Protein AF-A0A6P6AB19-F1 (afdb_monomer_lite)

Secondary structure (DSSP, 8-state):
--TTSTT-TT-HHHHHHHHHHHHHHHHTT--SS----HHHHHHHHHHHHHHHHHHHHTT--

Radius of gyration: 14.24 Å; chains: 1; bounding box: 34×23×42 Å

Foldseek 3Di:
DPPPLVPPLPPLPPVLVVVLVVLVVVCVPPPVPPRDCVVSVVVSVVSVCVNCVVVVVVPPD

Sequence (61 aa):
MVSFCENSVSRPKYLVTAYLQACVKRIQGDESGHKHCTGQYFDYWSCIDKCVAPSLFSKLK

InterPro domains:
  IPR003422 Cytochrome b-c1 complex, subunit 6 [PTHR15336] (17-61)
  IPR023184 Ubiquinol-cytochrome C reductase hinge domain [PF02320] (18-61)
  IPR036811 Ubiquinol-cytochrome C reductase hinge domain superfamily [G3DSA:1.10.287.20] (3-61)
  IPR036811 Ubiquinol-cytochrome C reductase hinge domain superfamily [SSF81531] (17-61)

pLDDT: mean 77.35, std 14.66, range [38.59, 92.56]

Structure (mmCIF, N/CA/C/O backbone):
data_AF-A0A6P6AB19-F1
#
_entry.id   AF-A0A6P6AB19-F1
#
loop_
_atom_site.group_PDB
_atom_site.id
_atom_site.type_symbol
_atom_site.label_atom_id
_atom_site.label_alt_id
_atom_site.label_comp_id
_atom_site.label_asym_id
_atom_site.label_entity_id
_atom_site.label_seq_id
_atom_site.pdbx_PDB_ins_code
_atom_site.Cartn_x
_atom_site.Cartn_y
_atom_site.Cartn_z
_atom_site.occupancy
_atom_site.B_iso_or_equiv
_atom_site.auth_seq_id
_atom_site.auth_comp_id
_atom_site.auth_asym_id
_atom_site.auth_atom_id
_atom_site.pdbx_PDB_model_num
ATOM 1 N N . MET A 1 1 ? -0.278 14.371 -1.838 1.00 38.59 1 MET A N 1
ATOM 2 C CA . MET A 1 1 ? -1.216 14.026 -0.752 1.00 38.59 1 MET A CA 1
ATOM 3 C C . MET A 1 1 ? -2.495 13.532 -1.413 1.00 38.59 1 MET A C 1
ATOM 5 O O . MET A 1 1 ? -3.287 14.344 -1.868 1.00 38.59 1 MET A O 1
ATOM 9 N N . VAL A 1 2 ? -2.628 12.227 -1.655 1.00 48.69 2 VAL A N 1
ATOM 10 C CA . VAL A 1 2 ? -3.778 11.697 -2.402 1.00 48.69 2 VAL A CA 1
ATOM 11 C C . VAL A 1 2 ? -4.948 11.533 -1.421 1.00 48.69 2 VAL A C 1
ATOM 13 O O . VAL A 1 2 ? -5.046 10.532 -0.721 1.00 48.69 2 VAL A O 1
ATOM 16 N N . SER A 1 3 ? -5.820 12.546 -1.357 1.00 49.09 3 SER A N 1
ATOM 17 C CA . SER A 1 3 ? -7.002 12.686 -0.477 1.00 49.09 3 SER A CA 1
ATOM 18 C C . SER A 1 3 ? -8.131 11.659 -0.689 1.00 49.09 3 SER A C 1
ATOM 20 O O . SER A 1 3 ? -9.293 11.929 -0.399 1.00 49.09 3 SER A O 1
ATOM 22 N N . PHE A 1 4 ? -7.846 10.464 -1.206 1.00 51.66 4 PHE A N 1
ATOM 23 C CA . PHE A 1 4 ? -8.904 9.528 -1.599 1.00 51.66 4 PHE A CA 1
ATOM 24 C C . PHE A 1 4 ? -9.505 8.722 -0.439 1.00 51.66 4 PHE A C 1
ATOM 26 O O . PHE A 1 4 ? -10.657 8.293 -0.527 1.00 51.66 4 PHE A O 1
ATOM 33 N N . CYS A 1 5 ? -8.766 8.541 0.657 1.00 55.66 5 CYS A N 1
ATOM 34 C CA . CYS A 1 5 ? -9.220 7.705 1.770 1.00 55.66 5 CYS A CA 1
ATOM 35 C C . CYS A 1 5 ? -10.008 8.467 2.855 1.00 55.66 5 CYS A C 1
ATOM 37 O O . CYS A 1 5 ? -10.635 7.852 3.712 1.00 55.66 5 CYS A O 1
ATOM 39 N N . GLU A 1 6 ? -10.034 9.800 2.822 1.00 53.28 6 GLU A N 1
ATOM 40 C CA . GLU A 1 6 ? -10.681 10.595 3.879 1.00 53.28 6 GLU A CA 1
ATOM 41 C C . GLU A 1 6 ? -12.219 10.513 3.852 1.00 53.28 6 GLU A C 1
ATOM 43 O O . GLU A 1 6 ? -12.855 10.794 4.859 1.00 53.28 6 GLU A O 1
ATOM 48 N N . ASN A 1 7 ? -12.828 10.063 2.745 1.00 52.44 7 ASN A N 1
ATOM 49 C CA . ASN A 1 7 ? -14.291 10.059 2.568 1.00 52.44 7 ASN A CA 1
ATOM 50 C C . ASN A 1 7 ? -14.900 8.693 2.187 1.00 52.44 7 ASN A C 1
ATOM 52 O O . ASN A 1 7 ? -16.079 8.616 1.847 1.00 52.44 7 ASN A O 1
ATOM 56 N N . SER A 1 8 ? -14.125 7.601 2.198 1.00 52.19 8 SER A N 1
ATOM 57 C CA . SER A 1 8 ? -14.521 6.339 1.545 1.00 52.19 8 SER A CA 1
ATOM 58 C C . SER A 1 8 ? -14.312 5.077 2.393 1.00 52.19 8 SER A C 1
ATOM 60 O O . SER A 1 8 ? -14.029 4.005 1.859 1.00 52.19 8 SER A O 1
ATOM 62 N N . VAL A 1 9 ? -14.557 5.163 3.708 1.00 56.41 9 VAL A N 1
ATOM 63 C CA . VAL A 1 9 ? -14.552 4.008 4.641 1.00 56.41 9 VAL A CA 1
ATOM 64 C C . VAL A 1 9 ? -15.448 2.852 4.149 1.00 56.41 9 VAL A C 1
ATOM 66 O O . VAL A 1 9 ? -15.201 1.690 4.449 1.00 56.41 9 VAL A O 1
ATOM 69 N N . SER A 1 10 ? -16.455 3.132 3.316 1.00 52.41 10 SER A N 1
ATOM 70 C CA . SER A 1 10 ? -17.368 2.123 2.769 1.00 52.41 10 SER A CA 1
ATOM 71 C C . SER A 1 10 ? -16.879 1.399 1.503 1.00 52.41 10 SER A C 1
ATOM 73 O O . SER A 1 10 ? -17.432 0.347 1.181 1.00 52.41 10 SER A O 1
ATOM 75 N N . ARG A 1 11 ? -15.877 1.910 0.759 1.00 56.88 11 ARG A N 1
ATOM 76 C CA . ARG A 1 11 ? -15.403 1.306 -0.516 1.00 56.88 11 ARG A CA 1
ATOM 77 C C . ARG A 1 11 ? -13.890 1.470 -0.794 1.00 56.88 11 ARG A C 1
ATOM 79 O O . ARG A 1 11 ? -13.516 1.798 -1.923 1.00 56.88 11 ARG A O 1
ATOM 86 N N . PRO A 1 12 ? -12.992 1.162 0.161 1.00 59.91 12 PRO A N 1
ATOM 87 C CA . PRO A 1 12 ? -11.544 1.302 -0.044 1.00 59.91 12 PRO A CA 1
ATOM 88 C C . PRO A 1 12 ? -11.012 0.352 -1.130 1.00 59.91 12 PRO A C 1
ATOM 90 O O . PRO A 1 12 ? -10.077 0.671 -1.860 1.00 59.91 12 PRO A O 1
ATOM 93 N N . LYS A 1 13 ? -11.650 -0.815 -1.287 1.00 58.12 13 LYS A N 1
ATOM 94 C CA . LYS A 1 13 ? -11.143 -1.901 -2.130 1.00 58.12 13 LYS A CA 1
ATOM 95 C C . LYS A 1 13 ? -11.117 -1.559 -3.622 1.00 58.12 13 LYS A C 1
ATOM 97 O O . LYS A 1 13 ? -10.145 -1.901 -4.271 1.00 58.12 13 LYS A O 1
ATOM 102 N N . TYR A 1 14 ? -12.147 -0.888 -4.148 1.00 60.16 14 TYR A N 1
ATOM 103 C CA . TYR A 1 14 ? -12.318 -0.665 -5.597 1.00 60.16 14 TYR A CA 1
ATOM 104 C C . TYR A 1 14 ? -11.509 0.526 -6.127 1.00 60.16 14 TYR A C 1
ATOM 106 O O . TYR A 1 14 ? -10.953 0.487 -7.225 1.00 60.16 14 TYR A O 1
ATOM 114 N N . LEU A 1 15 ? -11.438 1.590 -5.330 1.00 61.59 15 LEU A N 1
ATOM 115 C CA . LEU A 1 15 ? -10.778 2.834 -5.709 1.00 61.59 15 LEU A CA 1
ATOM 116 C C . LEU A 1 15 ? -9.257 2.683 -5.680 1.00 61.59 15 LEU A C 1
ATOM 118 O O . LEU A 1 15 ? -8.555 3.141 -6.581 1.00 61.59 15 LEU A O 1
ATOM 122 N N . VAL A 1 16 ? -8.751 1.969 -4.674 1.00 65.19 16 VAL A N 1
ATOM 123 C CA . VAL A 1 16 ? -7.314 1.794 -4.521 1.00 65.19 16 VAL A CA 1
ATOM 124 C C . VAL A 1 16 ? -6.753 0.742 -5.480 1.00 65.19 16 VAL A C 1
ATOM 126 O O . VAL A 1 16 ? -5.633 0.907 -5.962 1.00 65.19 16 VAL A O 1
ATOM 129 N N . THR A 1 17 ? -7.539 -0.271 -5.872 1.00 67.94 17 THR A N 1
ATOM 130 C CA . THR A 1 17 ? -7.121 -1.211 -6.926 1.00 67.94 17 THR A CA 1
ATOM 131 C C . THR A 1 17 ? -6.832 -0.516 -8.248 1.00 67.94 17 THR A C 1
ATOM 133 O O . THR A 1 17 ? -5.825 -0.833 -8.869 1.00 67.94 17 THR A O 1
ATOM 136 N N . ALA A 1 18 ? -7.643 0.461 -8.666 1.00 73.62 18 ALA A N 1
ATOM 137 C CA . ALA A 1 18 ? -7.412 1.169 -9.926 1.00 73.62 18 ALA A CA 1
ATOM 138 C C . ALA A 1 18 ? -6.106 1.986 -9.896 1.00 73.62 18 ALA A C 1
ATOM 140 O O . ALA A 1 18 ? -5.326 1.959 -10.850 1.00 73.62 18 ALA A O 1
ATOM 141 N N . TYR A 1 19 ? -5.835 2.666 -8.779 1.00 78.00 19 TYR A N 1
ATOM 142 C CA . TYR A 1 19 ? -4.631 3.480 -8.603 1.00 78.00 19 TYR A CA 1
ATOM 143 C C . TYR A 1 19 ? -3.349 2.632 -8.508 1.00 78.00 19 TYR A C 1
ATOM 145 O O . TYR A 1 19 ? -2.352 2.931 -9.171 1.00 78.00 19 TYR A O 1
ATOM 153 N N . LEU A 1 20 ? -3.391 1.519 -7.766 1.00 81.50 20 LEU A N 1
ATOM 154 C CA . LEU A 1 20 ? -2.297 0.540 -7.711 1.00 81.50 20 LEU A CA 1
ATOM 155 C C . LEU A 1 20 ? -2.046 -0.095 -9.079 1.00 81.50 20 LEU A C 1
ATOM 157 O O . LEU A 1 20 ? -0.899 -0.170 -9.515 1.00 81.50 20 LEU A O 1
ATOM 161 N N . GLN A 1 21 ? -3.101 -0.505 -9.787 1.00 84.88 21 GLN A N 1
ATOM 162 C CA . GLN A 1 21 ? -2.984 -1.111 -11.115 1.00 84.88 21 GLN A CA 1
ATOM 163 C C . GLN A 1 21 ? -2.388 -0.146 -12.145 1.00 84.88 21 GLN A C 1
ATOM 165 O O . GLN A 1 21 ? -1.570 -0.563 -12.966 1.00 84.88 21 GLN A O 1
ATOM 170 N N . ALA A 1 22 ? -2.739 1.142 -12.093 1.00 87.62 22 ALA A N 1
ATOM 171 C CA . ALA A 1 22 ? -2.115 2.162 -12.933 1.00 87.62 22 ALA A CA 1
ATOM 172 C C . ALA A 1 22 ? -0.610 2.289 -12.645 1.00 87.62 22 ALA A C 1
ATOM 174 O O . ALA A 1 22 ? 0.196 2.389 -13.572 1.00 87.62 22 ALA A O 1
ATOM 175 N N . CYS A 1 23 ? -0.216 2.219 -11.370 1.00 90.12 23 CYS A N 1
ATOM 176 C CA . CYS A 1 23 ? 1.193 2.220 -11.001 1.00 90.12 23 CYS A CA 1
ATOM 177 C C . CYS A 1 23 ? 1.932 0.968 -11.505 1.00 90.12 23 CYS A C 1
ATOM 179 O O . CYS A 1 23 ? 3.013 1.104 -12.074 1.00 90.12 23 CYS A O 1
ATOM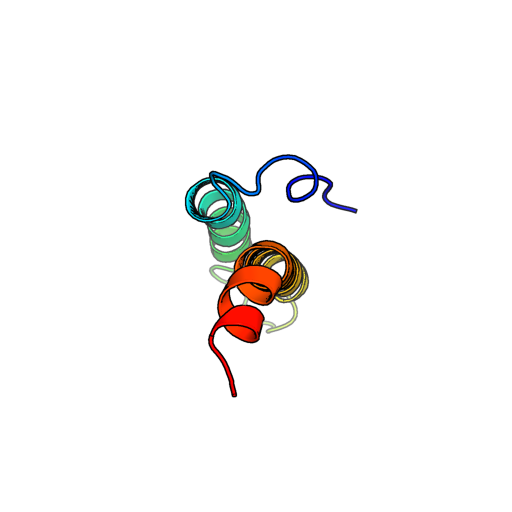 181 N N . VAL A 1 24 ? 1.339 -0.225 -11.371 1.00 89.75 24 VAL A N 1
ATOM 182 C CA . VAL A 1 24 ? 1.927 -1.484 -11.869 1.00 89.75 24 VAL A CA 1
ATOM 183 C C . VAL A 1 24 ? 2.186 -1.410 -13.374 1.00 89.75 24 VAL A C 1
ATOM 185 O O . VAL A 1 24 ? 3.278 -1.744 -13.823 1.00 89.75 24 VAL A O 1
ATOM 188 N N . LYS A 1 25 ? 1.233 -0.884 -14.152 1.00 90.75 25 LYS A N 1
ATOM 189 C CA . LYS A 1 25 ? 1.416 -0.675 -15.598 1.00 90.75 25 LYS A CA 1
ATOM 190 C C . LYS A 1 25 ? 2.544 0.312 -15.916 1.00 90.75 25 LYS A C 1
ATOM 192 O O . LYS A 1 25 ? 3.274 0.107 -16.875 1.00 90.75 25 LYS A O 1
ATOM 197 N N . ARG A 1 26 ? 2.728 1.365 -15.110 1.00 88.31 26 ARG A N 1
ATOM 198 C CA . ARG A 1 26 ? 3.810 2.356 -15.293 1.00 88.31 26 ARG A CA 1
ATOM 199 C C . ARG A 1 26 ? 5.204 1.760 -15.086 1.00 88.31 26 ARG A C 1
ATOM 201 O O . ARG A 1 26 ? 6.161 2.216 -15.711 1.00 88.31 26 ARG A O 1
ATOM 208 N N . ILE A 1 27 ? 5.329 0.806 -14.167 1.00 90.75 27 ILE A N 1
ATOM 209 C CA . ILE A 1 27 ? 6.608 0.146 -13.868 1.00 90.75 27 ILE A CA 1
ATOM 210 C C . ILE A 1 27 ? 6.828 -1.119 -14.708 1.00 90.75 27 ILE A C 1
ATOM 212 O O . ILE A 1 27 ? 7.901 -1.709 -14.650 1.00 90.75 27 ILE A O 1
ATOM 216 N N . GLN A 1 28 ? 5.832 -1.533 -15.495 1.00 87.75 28 GLN A N 1
ATOM 217 C CA . GLN A 1 28 ? 5.917 -2.700 -16.363 1.00 87.75 28 GLN A CA 1
ATOM 218 C C . GLN A 1 28 ? 6.980 -2.454 -17.446 1.00 87.75 28 GLN A C 1
ATOM 220 O O . GLN A 1 28 ? 6.798 -1.609 -18.319 1.00 87.75 28 GLN A O 1
ATOM 225 N N . GLY A 1 29 ? 8.103 -3.170 -17.355 1.00 83.88 29 GLY A N 1
ATOM 226 C CA . GLY A 1 29 ? 9.260 -3.007 -18.245 1.00 83.88 29 GLY A CA 1
ATOM 227 C C . GLY A 1 29 ? 10.375 -2.106 -17.702 1.00 83.88 29 GLY A C 1
ATOM 228 O O . GLY A 1 29 ? 11.281 -1.754 -18.449 1.00 83.88 29 GLY A O 1
ATOM 229 N N . ASP A 1 30 ? 10.327 -1.706 -16.429 1.00 88.25 30 ASP A N 1
A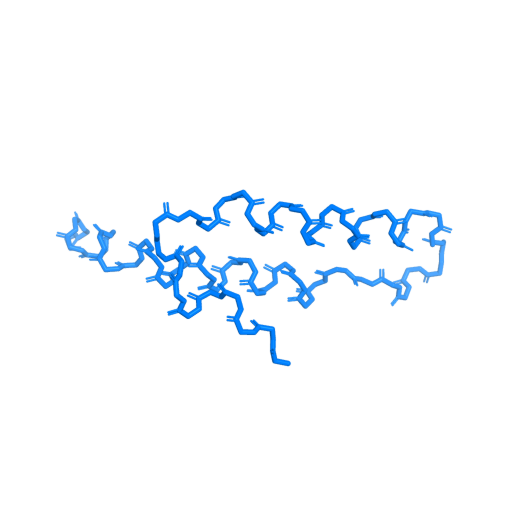TOM 230 C CA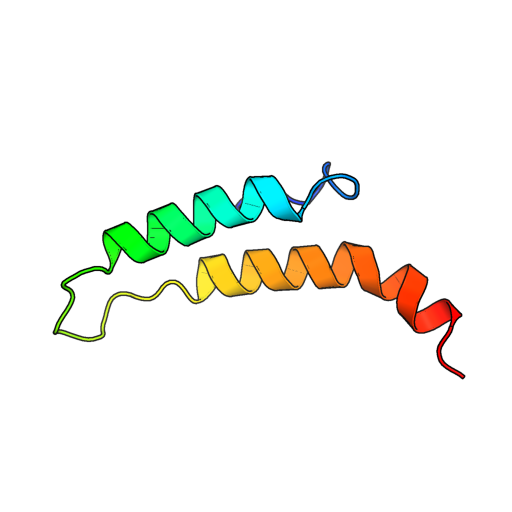 . ASP A 1 30 ? 11.482 -1.074 -15.791 1.00 88.25 30 ASP A CA 1
ATOM 231 C C . ASP A 1 30 ? 12.508 -2.119 -15.334 1.00 88.25 30 ASP A C 1
ATOM 233 O O . ASP A 1 30 ? 12.286 -2.833 -14.359 1.00 88.25 30 ASP A O 1
ATOM 237 N N . GLU A 1 31 ? 13.641 -2.181 -16.029 1.00 85.62 31 GLU A N 1
ATOM 238 C CA . GLU A 1 31 ? 14.764 -3.072 -15.702 1.00 85.62 31 GLU A CA 1
ATOM 239 C C . GLU A 1 31 ? 15.779 -2.420 -14.751 1.00 85.62 31 GLU A C 1
ATOM 241 O O . GLU A 1 31 ? 16.599 -3.107 -14.149 1.00 85.62 31 GLU A O 1
ATOM 246 N N . SER A 1 32 ? 15.709 -1.093 -14.575 1.00 88.56 32 SER A N 1
ATOM 247 C CA . SER A 1 32 ? 16.622 -0.347 -13.697 1.00 88.56 32 SER A CA 1
ATOM 248 C C . SER A 1 32 ? 16.357 -0.591 -12.210 1.00 88.56 32 SER A C 1
ATOM 250 O O . SER A 1 32 ? 17.214 -0.338 -11.366 1.00 88.56 32 SER A O 1
ATOM 252 N N . GLY A 1 33 ? 15.142 -1.045 -11.882 1.00 83.50 33 GLY A N 1
ATOM 253 C CA . GLY A 1 33 ? 14.679 -1.195 -10.510 1.00 83.50 33 GLY A CA 1
ATOM 254 C C . GLY A 1 33 ? 14.471 0.131 -9.775 1.00 83.50 33 GLY A C 1
ATOM 255 O O . GLY A 1 33 ? 14.295 0.105 -8.564 1.00 83.50 33 GLY A O 1
ATOM 256 N N . HIS A 1 34 ? 14.483 1.283 -10.457 1.00 87.75 34 HIS A N 1
ATOM 257 C CA . HIS A 1 34 ? 14.313 2.596 -9.821 1.00 87.75 34 HIS A CA 1
ATOM 258 C C . HIS A 1 34 ? 12.851 3.045 -9.709 1.00 87.75 34 HIS A C 1
ATOM 260 O O . HIS A 1 34 ? 12.531 3.934 -8.913 1.00 87.75 34 HIS A O 1
ATOM 266 N N . LYS A 1 35 ? 11.934 2.477 -10.502 1.00 89.00 35 LYS A N 1
ATOM 267 C CA . LYS A 1 35 ? 10.511 2.799 -10.403 1.00 89.00 35 LYS A CA 1
ATOM 268 C C . LYS A 1 35 ? 9.833 1.861 -9.415 1.00 89.00 35 LYS A C 1
ATOM 270 O O . LYS A 1 35 ? 9.786 0.648 -9.590 1.00 89.00 35 LYS A O 1
ATOM 275 N N . HIS A 1 36 ? 9.187 2.457 -8.420 1.00 88.00 36 HIS A N 1
ATOM 276 C CA . HIS A 1 36 ? 8.430 1.717 -7.419 1.00 88.00 36 HIS A CA 1
ATOM 277 C C . HIS A 1 36 ? 6.989 2.203 -7.308 1.00 88.00 36 HIS A C 1
ATOM 279 O O . HIS A 1 36 ? 6.667 3.344 -7.655 1.00 88.00 36 HIS A O 1
ATOM 285 N N . CYS A 1 37 ? 6.143 1.316 -6.785 1.00 90.19 37 CYS A N 1
ATOM 286 C CA . CYS A 1 37 ? 4.772 1.612 -6.376 1.00 90.19 37 CYS A CA 1
ATOM 287 C C . CYS A 1 37 ? 4.613 1.705 -4.855 1.00 90.19 37 CYS A C 1
ATOM 289 O O . CYS A 1 37 ? 3.494 1.676 -4.351 1.00 90.19 37 CYS A O 1
ATOM 291 N N . THR A 1 38 ? 5.722 1.793 -4.113 1.00 89.00 38 THR A N 1
ATOM 292 C CA . THR A 1 38 ? 5.730 1.722 -2.647 1.00 89.00 38 THR A CA 1
ATOM 293 C C . THR A 1 38 ? 4.902 2.835 -2.012 1.00 89.00 38 THR A C 1
ATOM 295 O O . THR A 1 38 ? 4.160 2.569 -1.077 1.00 89.00 38 THR A O 1
ATOM 298 N N . GLY A 1 39 ? 4.953 4.059 -2.551 1.00 86.31 39 GLY A N 1
ATOM 299 C CA . GLY A 1 39 ? 4.119 5.162 -2.060 1.00 86.31 39 GLY A CA 1
ATOM 300 C C . GLY A 1 39 ? 2.627 4.857 -2.200 1.00 86.31 39 GLY A C 1
ATOM 301 O O . GLY A 1 39 ? 1.881 4.938 -1.231 1.00 86.31 39 GLY A O 1
ATOM 302 N N . GLN A 1 40 ? 2.210 4.390 -3.379 1.00 83.19 40 GLN A N 1
ATOM 303 C CA . GLN A 1 40 ? 0.819 4.019 -3.634 1.00 83.19 40 GLN A CA 1
ATOM 304 C C . GLN A 1 40 ? 0.386 2.817 -2.778 1.00 83.19 40 GLN A C 1
ATOM 306 O O . GLN A 1 40 ? -0.733 2.781 -2.273 1.00 83.19 40 GLN A O 1
ATOM 311 N N . TYR A 1 41 ? 1.280 1.846 -2.580 1.00 83.38 41 TYR A N 1
ATOM 312 C CA . TYR A 1 41 ? 1.059 0.694 -1.708 1.00 83.38 41 TYR A CA 1
ATOM 313 C C . TYR A 1 41 ? 0.896 1.094 -0.236 1.00 83.38 41 TYR A C 1
ATOM 315 O O . TYR A 1 41 ? 0.020 0.560 0.442 1.00 83.38 41 TYR A O 1
ATOM 323 N N . PHE A 1 42 ? 1.684 2.054 0.256 1.00 86.38 42 PHE A N 1
ATOM 324 C CA . PHE A 1 4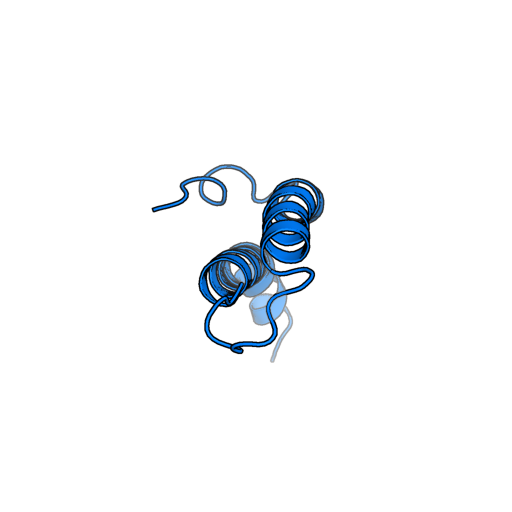2 ? 1.520 2.585 1.609 1.00 86.38 42 PHE A CA 1
ATOM 325 C C . PHE A 1 42 ? 0.214 3.362 1.762 1.00 86.38 42 PHE A C 1
ATOM 327 O O . PHE A 1 42 ? -0.471 3.184 2.767 1.00 86.38 42 PHE A O 1
ATOM 334 N N . ASP A 1 43 ? -0.183 4.144 0.756 1.00 82.19 43 ASP A N 1
ATOM 335 C CA . ASP A 1 43 ? -1.482 4.825 0.757 1.00 82.19 43 ASP A CA 1
ATOM 336 C C . ASP A 1 43 ? -2.646 3.816 0.824 1.00 82.19 43 ASP A C 1
ATOM 338 O O . ASP A 1 43 ? -3.612 4.020 1.564 1.00 82.19 43 ASP A O 1
ATOM 342 N N . TYR A 1 44 ? -2.539 2.689 0.107 1.00 78.75 44 TYR A N 1
ATOM 343 C CA . TYR A 1 44 ? -3.511 1.591 0.170 1.00 78.75 44 TYR A CA 1
ATOM 344 C C . TYR A 1 44 ? -3.614 0.970 1.558 1.00 78.75 44 TYR A C 1
ATOM 346 O O . TYR A 1 44 ? -4.713 0.869 2.109 1.00 78.75 44 TYR A O 1
ATOM 354 N N . TRP A 1 45 ? -2.480 0.562 2.122 1.00 82.56 45 TRP A N 1
ATOM 355 C CA . TRP A 1 45 ? -2.445 -0.074 3.434 1.00 82.56 45 TRP A CA 1
ATOM 356 C C . TRP A 1 45 ? -2.894 0.866 4.540 1.00 82.56 45 TRP A C 1
ATOM 358 O O . TRP A 1 45 ? -3.738 0.483 5.341 1.00 82.56 45 TRP A O 1
ATOM 368 N N . SER A 1 46 ? -2.449 2.125 4.517 1.00 84.06 46 SER A N 1
ATOM 369 C CA . SER A 1 46 ? -2.916 3.143 5.461 1.00 84.06 46 SER A CA 1
ATOM 370 C C . SER A 1 46 ? -4.437 3.301 5.410 1.00 84.06 46 SER A C 1
ATOM 372 O O . SER A 1 46 ? -5.083 3.491 6.441 1.00 84.06 46 SER A O 1
ATOM 374 N N . CYS A 1 47 ? -5.031 3.183 4.220 1.00 80.69 47 CYS A N 1
ATOM 375 C CA . CYS A 1 47 ? -6.475 3.239 4.061 1.00 80.69 47 CYS A CA 1
ATOM 376 C C . CYS A 1 47 ? -7.195 2.031 4.678 1.00 80.69 47 CYS A C 1
ATOM 378 O O . CYS A 1 47 ? -8.198 2.196 5.377 1.00 80.69 47 CYS A O 1
ATOM 380 N N . ILE A 1 48 ? -6.668 0.822 4.452 1.00 82.62 48 ILE A N 1
ATOM 381 C CA . ILE A 1 48 ? -7.180 -0.402 5.079 1.00 82.62 48 ILE A CA 1
ATOM 382 C C . ILE A 1 48 ? -7.069 -0.301 6.598 1.00 82.62 48 ILE A C 1
ATOM 384 O O . ILE A 1 48 ? -8.063 -0.533 7.282 1.00 82.62 48 ILE A O 1
ATOM 388 N N . ASP A 1 49 ? -5.906 0.085 7.117 1.00 86.25 49 ASP A N 1
ATOM 389 C CA . ASP A 1 49 ? -5.651 0.162 8.553 1.00 86.25 49 ASP A CA 1
ATOM 390 C C . ASP A 1 49 ? -6.601 1.149 9.225 1.00 86.25 49 ASP A C 1
ATOM 392 O O . ASP A 1 49 ? -7.254 0.798 10.205 1.00 86.25 49 ASP A O 1
ATOM 396 N N . LYS A 1 50 ? -6.785 2.347 8.655 1.00 83.44 50 LYS A N 1
ATOM 397 C CA . LYS A 1 50 ? -7.763 3.329 9.157 1.00 83.44 50 LYS A CA 1
ATOM 398 C C . LYS A 1 50 ? -9.186 2.769 9.211 1.00 83.44 50 LYS A C 1
ATOM 400 O O . LYS A 1 50 ? -9.925 3.074 10.143 1.00 83.44 50 LYS A O 1
ATOM 405 N N . CYS A 1 51 ? -9.577 1.963 8.224 1.00 81.44 51 CYS A N 1
ATOM 406 C CA . CYS A 1 51 ? -10.913 1.376 8.151 1.00 81.44 51 CYS A CA 1
ATOM 407 C C . CYS A 1 51 ? -11.092 0.189 9.110 1.00 81.44 51 CYS A C 1
ATOM 409 O O . CYS A 1 51 ? -12.142 0.042 9.734 1.00 81.44 51 CYS A O 1
ATOM 411 N N . VAL A 1 52 ? -10.097 -0.692 9.191 1.00 85.69 52 VAL A N 1
ATOM 412 C CA . VAL A 1 52 ? -10.209 -1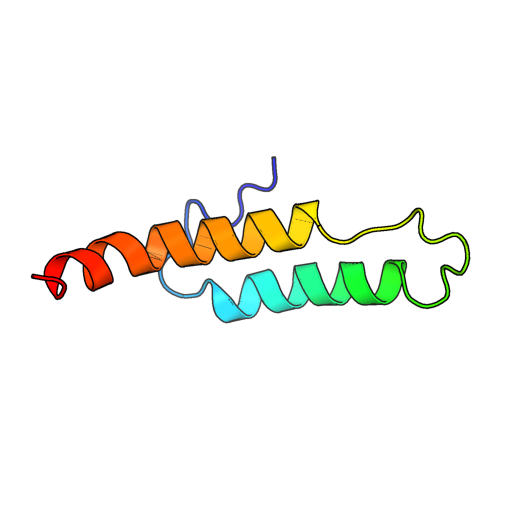.989 9.867 1.00 85.69 52 VAL A CA 1
ATOM 413 C C . VAL A 1 52 ? -9.818 -1.885 11.338 1.00 85.69 52 VA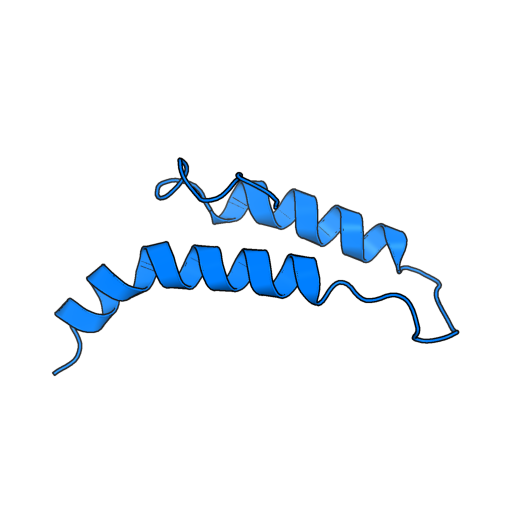L A C 1
ATOM 415 O O . VAL A 1 52 ? -10.471 -2.533 12.161 1.00 85.69 52 VAL A O 1
ATOM 418 N N . ALA A 1 53 ? -8.836 -1.047 11.692 1.00 89.56 53 ALA A N 1
ATOM 419 C CA . ALA A 1 53 ? -8.291 -0.950 13.048 1.00 89.56 53 ALA A CA 1
ATOM 420 C C . ALA A 1 53 ? -9.369 -0.788 14.136 1.00 89.56 53 ALA A C 1
ATOM 422 O O . ALA A 1 53 ? -9.364 -1.601 15.062 1.00 89.56 53 ALA A O 1
ATOM 423 N N . PRO A 1 54 ? -10.355 0.130 14.039 1.00 88.06 54 PRO A N 1
ATOM 424 C CA . PRO A 1 54 ? -11.358 0.287 15.099 1.00 88.06 54 PRO A CA 1
ATOM 425 C C . PRO A 1 54 ? -12.202 -0.978 15.330 1.00 88.06 54 PRO A C 1
ATOM 427 O O . PRO A 1 54 ? -12.556 -1.311 16.458 1.00 88.06 54 PRO A O 1
ATOM 430 N N . SER A 1 55 ? -12.519 -1.704 14.253 1.00 87.62 55 SER A N 1
ATOM 431 C CA . SER A 1 55 ? -13.336 -2.925 14.302 1.00 87.62 55 SER A CA 1
ATOM 432 C C . SER A 1 55 ? -12.550 -4.175 14.699 1.00 87.62 55 SER A C 1
ATOM 434 O O . SER A 1 55 ? -13.122 -5.130 15.221 1.00 87.62 55 SER A O 1
ATOM 436 N N . LEU A 1 56 ? -11.248 -4.184 14.413 1.00 89.56 56 LEU A N 1
ATOM 437 C CA . LEU A 1 56 ? -10.356 -5.285 14.733 1.00 89.56 56 LEU A CA 1
ATOM 438 C C . LEU A 1 56 ? -9.943 -5.208 16.201 1.00 89.56 56 LEU A C 1
ATOM 440 O O . LEU A 1 56 ? -10.097 -6.186 16.926 1.00 89.56 56 LEU A O 1
ATOM 444 N N . PHE A 1 57 ? -9.511 -4.031 16.664 1.00 91.38 57 PHE A N 1
ATOM 445 C CA . PHE A 1 57 ? -9.104 -3.831 18.054 1.00 91.38 57 PHE A CA 1
ATOM 446 C C . PHE A 1 57 ? -10.263 -3.941 19.050 1.00 91.38 57 PHE A C 1
ATOM 448 O O . PHE A 1 57 ? -10.017 -4.260 20.203 1.00 91.38 57 PHE A O 1
ATOM 455 N N . SER A 1 58 ? -11.522 -3.777 18.627 1.00 92.31 58 SER A N 1
ATOM 456 C CA . SER A 1 58 ? -12.676 -4.062 19.496 1.00 92.31 58 SER A CA 1
ATOM 457 C C . SER A 1 58 ? -12.935 -5.558 19.720 1.00 92.31 58 SER A C 1
ATOM 459 O O . SER A 1 58 ? -13.672 -5.919 20.635 1.00 92.31 58 SER A O 1
ATOM 461 N N . LYS A 1 59 ? -12.352 -6.434 18.891 1.00 92.56 59 LYS A N 1
ATOM 462 C CA . LYS A 1 59 ? -12.491 -7.899 18.978 1.00 92.56 59 LYS A CA 1
ATOM 463 C C . LYS A 1 59 ? -11.247 -8.590 19.529 1.00 92.56 59 LYS A C 1
ATOM 465 O O . LYS A 1 59 ? -11.310 -9.773 19.859 1.00 92.56 59 LYS A O 1
ATOM 470 N N . LEU A 1 60 ? -10.125 -7.881 19.577 1.00 90.44 60 LEU A N 1
ATOM 471 C CA . LEU A 1 60 ? -8.883 -8.368 20.158 1.00 90.44 60 LEU A CA 1
ATOM 472 C C . LEU A 1 60 ? -8.917 -8.121 21.672 1.00 90.44 60 LEU A C 1
ATOM 474 O O . LEU A 1 60 ? -9.370 -7.073 22.124 1.00 90.44 60 LEU A O 1
ATOM 478 N N . LYS A 1 61 ? -8.516 -9.143 22.429 1.00 72.81 61 LYS A N 1
ATOM 479 C CA . LYS A 1 61 ? -8.497 -9.171 23.896 1.00 72.81 61 LYS A CA 1
ATOM 480 C C . LYS A 1 61 ? -7.199 -8.595 24.440 1.00 72.81 61 LYS A C 1
ATOM 482 O O . LYS A 1 61 ? -6.157 -8.849 23.797 1.00 72.81 61 LYS A O 1
#

Organism: Durio zibethinus (NCBI:txid66656)